Protein AF-A0A3M1DPH9-F1 (afdb_monomer)

pLDDT: mean 90.45, std 6.47, range [57.03, 97.62]

Solvent-accessible surface area (backbone atoms only — not comparable to full-atom values): 5758 Å² total; per-residue (Å²): 110,69,70,59,53,55,53,45,52,53,53,51,50,52,51,27,45,56,48,16,61,74,73,72,44,68,40,67,58,48,46,49,52,51,49,46,42,41,19,82,65,65,65,78,46,58,63,61,83,74,41,45,87,50,41,62,59,52,50,53,52,51,52,51,53,55,54,44,55,58,58,71,73,53,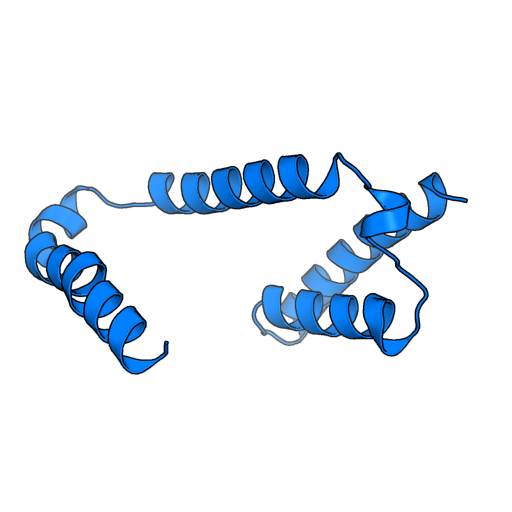59,70,69,60,45,68,78,47,34,73,57,54,49,44,46,67,46,55,45,43,53,49,48,51,69,73,73,105

Mean predicted aligned error: 5.84 Å

Radius of gyration: 18.35 Å; Cα contacts (8 Å, |Δi|>4): 37; chains: 1; bounding box: 36×35×46 Å

Secondary structure (DSSP, 8-state):
-HHHHHHHHHHHHHHHHHHHHHHTS-HHHHHHHHHHIIIIITS---HHHHHGGGHHHHHHHHHHHHHHHHHHT--HHHHHHHHHHHHHIIIIIHHHHHHHH-

Foldseek 3Di:
DLVVVVVVLVVLLVVLVVVCVVVVHDSVVSNVVVCCCCPVVVVNDDLCVNQPPNSVVVVVVVVVVVVVVVVVPDDPVVCVVCVVVVVCCVPVVVVCCVVVVD

Sequence (102 aa):
MAMLLLAGIGVLGIACQWLAWWIKQPAILLLLLCGLAVGPGLGLLDPDALFGELLNPIVSLSVAVILFEGSLTLHRQEIREIGKVVRNLVTIGAAVTWLGAA

Structure (mmCIF, N/CA/C/O backbone):
data_AF-A0A3M1DPH9-F1
#
_entry.id   AF-A0A3M1DPH9-F1
#
loop_
_atom_site.group_PDB
_atom_site.id
_atom_site.type_symbol
_atom_site.label_atom_id
_atom_site.label_alt_id
_atom_site.label_comp_id
_atom_site.label_asym_id
_atom_site.label_entity_id
_atom_site.label_seq_id
_atom_site.pdbx_PDB_ins_code
_atom_site.Cartn_x
_atom_site.Cartn_y
_atom_site.Cartn_z
_atom_site.occupancy
_atom_site.B_iso_or_equiv
_atom_site.auth_seq_id
_atom_site.auth_comp_id
_atom_site.auth_asym_id
_atom_site.auth_atom_id
_atom_site.pdbx_PDB_model_num
ATOM 1 N N . MET A 1 1 ? 19.934 0.397 -18.795 1.00 68.69 1 MET A N 1
ATOM 2 C CA . MET A 1 1 ? 18.495 0.121 -19.002 1.00 68.69 1 MET A CA 1
ATOM 3 C C . MET A 1 1 ? 17.722 0.143 -17.684 1.00 68.69 1 MET A C 1
ATOM 5 O O . MET A 1 1 ? 16.836 0.972 -17.551 1.00 68.69 1 MET A O 1
ATOM 9 N N . ALA A 1 2 ? 18.102 -0.666 -16.685 1.00 73.88 2 ALA A N 1
ATOM 10 C CA . ALA A 1 2 ? 17.392 -0.766 -15.399 1.00 73.88 2 ALA A CA 1
ATOM 11 C C . ALA A 1 2 ? 17.146 0.580 -14.678 1.00 73.88 2 ALA A C 1
ATOM 13 O O . ALA A 1 2 ? 16.023 0.855 -14.278 1.00 73.88 2 ALA A O 1
ATOM 14 N N . MET A 1 3 ? 18.145 1.469 -14.599 1.00 79.75 3 MET A N 1
ATOM 15 C CA . MET A 1 3 ? 17.993 2.801 -13.978 1.00 79.75 3 MET A CA 1
ATOM 16 C C . MET A 1 3 ? 16.904 3.663 -14.645 1.00 79.75 3 MET A C 1
ATOM 18 O O . MET A 1 3 ? 16.212 4.427 -13.983 1.00 79.75 3 MET A O 1
ATOM 22 N N . LEU A 1 4 ? 16.744 3.527 -15.963 1.00 84.50 4 LEU A N 1
ATOM 23 C CA . LEU A 1 4 ? 15.793 4.299 -16.764 1.00 84.50 4 LEU A CA 1
ATOM 24 C C . LEU A 1 4 ? 14.364 3.775 -16.565 1.00 84.50 4 LEU A C 1
ATOM 26 O O . LEU A 1 4 ? 13.432 4.564 -16.458 1.00 84.50 4 LEU A O 1
ATOM 30 N N . LEU A 1 5 ? 14.215 2.454 -16.421 1.00 84.31 5 LEU A N 1
ATOM 31 C CA . LEU A 1 5 ? 12.954 1.811 -16.043 1.00 84.31 5 LEU A CA 1
ATOM 32 C C . LEU A 1 5 ? 12.544 2.188 -14.614 1.00 84.31 5 LEU A C 1
ATOM 34 O O . LEU A 1 5 ? 11.403 2.582 -14.402 1.00 84.31 5 LEU A O 1
ATOM 38 N N . LEU A 1 6 ? 13.475 2.158 -13.654 1.00 85.62 6 LEU A N 1
ATOM 39 C CA . LEU A 1 6 ? 13.219 2.569 -12.267 1.00 85.62 6 LEU A CA 1
ATOM 40 C C . LEU A 1 6 ? 12.814 4.047 -12.165 1.00 85.62 6 LEU A C 1
ATOM 42 O O . LEU A 1 6 ? 11.831 4.373 -11.500 1.00 85.62 6 LEU A O 1
ATOM 46 N N . ALA A 1 7 ? 13.521 4.938 -12.866 1.00 88.31 7 ALA A N 1
ATOM 47 C CA . ALA A 1 7 ? 13.128 6.343 -12.969 1.00 88.31 7 ALA A CA 1
ATOM 48 C C . ALA A 1 7 ? 11.745 6.492 -13.629 1.00 88.31 7 ALA A C 1
ATOM 50 O O . ALA A 1 7 ? 10.919 7.279 -13.165 1.00 88.31 7 ALA A O 1
ATOM 51 N N . GLY A 1 8 ? 11.468 5.691 -14.662 1.00 89.56 8 GLY A N 1
ATOM 52 C CA . GLY A 1 8 ? 10.172 5.617 -15.329 1.00 89.56 8 GLY A CA 1
ATOM 53 C C . GLY A 1 8 ? 9.031 5.243 -14.383 1.00 89.56 8 GLY A C 1
ATOM 54 O O . GLY A 1 8 ? 7.999 5.905 -14.418 1.00 89.56 8 GLY A O 1
ATOM 55 N N . ILE A 1 9 ? 9.222 4.264 -13.490 1.00 90.94 9 ILE A N 1
ATOM 56 C CA . ILE A 1 9 ? 8.225 3.884 -12.470 1.00 90.94 9 ILE A CA 1
ATOM 57 C C . ILE A 1 9 ? 7.895 5.079 -11.568 1.00 90.94 9 ILE A C 1
ATOM 59 O O . ILE A 1 9 ? 6.722 5.364 -11.336 1.00 90.94 9 ILE A O 1
ATOM 63 N N . GLY A 1 10 ? 8.913 5.801 -11.088 1.00 92.38 10 GLY A N 1
ATOM 64 C CA . GLY A 1 10 ? 8.717 6.977 -10.236 1.00 92.38 10 GLY A CA 1
ATOM 65 C C . GLY A 1 10 ? 7.946 8.092 -10.946 1.00 92.38 10 GLY A C 1
ATOM 66 O O . GLY A 1 10 ? 6.963 8.605 -10.412 1.00 92.38 10 GLY A O 1
ATOM 67 N N . VAL A 1 11 ? 8.342 8.425 -12.178 1.00 95.12 11 VAL A N 1
ATOM 68 C CA . VAL A 1 11 ? 7.665 9.444 -13.000 1.00 95.12 11 VAL A CA 1
ATOM 69 C C . VAL A 1 11 ? 6.222 9.043 -13.298 1.00 95.12 11 VAL A C 1
ATOM 71 O O . VAL A 1 11 ? 5.314 9.862 -13.157 1.00 95.12 11 VAL A O 1
ATOM 74 N N . LEU A 1 12 ? 5.994 7.783 -13.668 1.00 94.38 12 LEU A N 1
ATOM 75 C CA . LEU A 1 12 ? 4.667 7.259 -13.973 1.00 94.38 12 LEU A CA 1
ATOM 76 C C . LEU A 1 12 ? 3.782 7.240 -12.719 1.00 94.38 12 LEU A C 1
ATOM 78 O O . LEU A 1 12 ? 2.609 7.599 -12.795 1.00 94.38 12 LEU A O 1
ATOM 82 N N . GLY A 1 13 ? 4.354 6.923 -11.555 1.00 94.81 13 GLY A N 1
ATOM 83 C CA . GLY A 1 13 ? 3.680 7.008 -10.262 1.00 94.81 13 GLY A CA 1
ATOM 84 C C . GLY A 1 13 ? 3.234 8.432 -9.923 1.00 94.81 13 GLY A C 1
ATOM 85 O O . GLY A 1 13 ? 2.064 8.643 -9.604 1.00 94.81 13 GLY A O 1
ATOM 86 N N . ILE A 1 14 ? 4.123 9.418 -10.070 1.00 96.12 14 ILE A N 1
ATOM 87 C CA . ILE A 1 14 ? 3.796 10.839 -9.857 1.00 96.12 14 ILE A CA 1
ATOM 88 C C . ILE A 1 14 ? 2.728 11.302 -10.855 1.00 96.12 14 ILE A C 1
ATOM 90 O O . ILE A 1 14 ? 1.769 11.967 -10.465 1.00 96.12 14 ILE A O 1
ATOM 94 N N . ALA A 1 15 ? 2.846 10.917 -12.128 1.00 96.06 15 ALA A N 1
ATOM 95 C CA . ALA A 1 15 ? 1.852 11.235 -13.148 1.00 96.06 15 ALA A CA 1
ATOM 96 C C . ALA A 1 15 ? 0.477 10.634 -12.808 1.00 96.06 15 ALA A C 1
ATOM 98 O O . ALA A 1 15 ? -0.534 11.326 -12.912 1.00 96.06 15 ALA A O 1
ATOM 99 N N . CYS A 1 16 ? 0.430 9.385 -12.332 1.00 95.94 16 CYS A N 1
ATOM 100 C CA . CYS A 1 16 ? -0.805 8.746 -11.874 1.00 95.94 16 CYS A CA 1
ATOM 101 C C . CYS A 1 16 ? -1.401 9.457 -10.660 1.00 95.94 16 CYS A C 1
ATOM 103 O O . CYS A 1 16 ? -2.609 9.675 -10.622 1.00 95.94 16 CYS A O 1
ATOM 105 N N . GLN A 1 17 ? -0.581 9.840 -9.679 1.00 96.06 17 GLN A N 1
ATOM 106 C CA . GLN A 1 17 ? -1.041 10.583 -8.503 1.00 96.06 17 GLN A CA 1
ATOM 107 C C . GLN A 1 17 ? -1.594 11.960 -8.886 1.00 96.06 17 GLN A C 1
ATOM 109 O O . GLN A 1 17 ? -2.662 12.353 -8.412 1.00 96.06 17 GLN A O 1
ATOM 114 N N . TRP A 1 18 ? -0.911 12.670 -9.785 1.00 96.69 18 TRP A N 1
ATOM 115 C CA . TRP A 1 18 ? -1.356 13.969 -10.277 1.00 96.69 18 TRP A CA 1
ATOM 116 C C . TRP A 1 18 ? -2.669 13.859 -11.062 1.00 96.69 18 TRP A C 1
ATOM 118 O O . TRP A 1 18 ? -3.609 14.621 -10.823 1.00 96.69 18 TRP A O 1
ATOM 128 N N . LEU A 1 19 ? -2.774 12.863 -11.944 1.00 95.25 19 LEU A N 1
ATOM 129 C CA . LEU A 1 19 ? -3.984 12.615 -12.722 1.00 95.25 19 LEU A CA 1
ATOM 130 C C . LEU A 1 19 ? -5.152 12.150 -11.838 1.00 95.25 19 LEU A C 1
ATOM 132 O O . LEU A 1 19 ? -6.291 12.559 -12.056 1.00 95.25 19 LEU A O 1
ATOM 136 N N . ALA A 1 20 ? -4.879 11.353 -10.802 1.00 95.38 20 ALA A N 1
ATOM 137 C CA . ALA A 1 20 ? -5.887 10.902 -9.844 1.00 95.38 20 ALA A CA 1
ATOM 138 C C . ALA A 1 20 ? -6.528 12.079 -9.114 1.00 95.38 20 ALA A C 1
ATOM 140 O O . ALA A 1 20 ? -7.751 12.125 -8.962 1.00 95.38 20 ALA A O 1
ATOM 141 N N . TRP A 1 21 ? -5.709 13.061 -8.732 1.00 94.69 21 TRP A N 1
ATOM 142 C CA . TRP A 1 21 ? -6.207 14.291 -8.134 1.00 94.69 21 TRP A CA 1
ATOM 143 C C . TRP A 1 21 ? -7.083 15.091 -9.107 1.00 94.69 21 TRP A C 1
ATOM 145 O O . TRP A 1 21 ? -8.127 15.603 -8.700 1.00 94.69 21 TRP A O 1
ATOM 155 N N . TRP A 1 22 ? -6.729 15.134 -10.395 1.00 95.25 22 TRP A N 1
ATOM 156 C CA . TRP A 1 22 ? -7.530 15.829 -11.408 1.00 95.25 22 TRP A CA 1
ATOM 157 C C . TRP A 1 22 ? -8.906 15.180 -11.627 1.00 95.25 22 TRP A C 1
ATOM 159 O O . TRP A 1 22 ? -9.921 15.873 -11.673 1.00 95.25 22 TRP A O 1
ATOM 169 N N . ILE A 1 23 ? -8.958 13.846 -11.684 1.00 93.88 23 ILE A N 1
ATOM 170 C CA . ILE A 1 23 ? -10.196 13.071 -11.901 1.00 93.88 23 ILE A CA 1
ATOM 171 C C . ILE A 1 23 ? -10.969 12.855 -10.576 1.00 93.88 23 ILE A C 1
ATOM 173 O O . ILE A 1 23 ? -12.072 12.310 -10.570 1.00 93.88 23 ILE A O 1
ATOM 177 N N . LYS A 1 24 ? -10.425 13.318 -9.438 1.00 90.94 24 LYS A N 1
ATOM 178 C CA . LYS A 1 24 ? -10.969 13.134 -8.077 1.00 90.94 24 LYS A CA 1
ATOM 179 C C . LYS A 1 24 ? -11.220 11.666 -7.710 1.00 90.94 24 LYS A C 1
ATOM 181 O O . LYS A 1 24 ? -12.171 11.352 -6.996 1.00 90.94 24 LYS A O 1
ATOM 186 N N . GLN A 1 25 ? -10.369 10.769 -8.198 1.00 93.88 25 GLN A N 1
ATOM 187 C CA . GLN A 1 25 ? -10.422 9.341 -7.882 1.00 93.88 25 GLN A CA 1
ATOM 1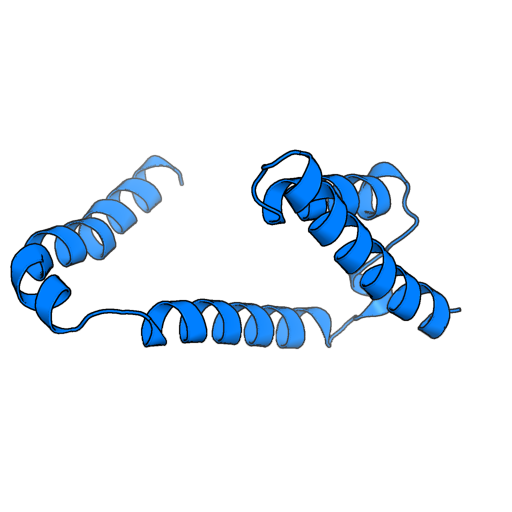88 C C . GLN A 1 25 ? -9.294 8.965 -6.913 1.00 93.88 25 GLN A C 1
ATOM 190 O O . GLN A 1 25 ? -8.242 9.609 -6.924 1.00 93.88 25 GLN A O 1
ATOM 195 N N . PRO A 1 26 ? -9.462 7.917 -6.086 1.00 92.44 26 PRO A N 1
ATOM 196 C CA . PRO A 1 26 ? -8.378 7.389 -5.265 1.00 92.44 26 PRO A CA 1
ATOM 197 C C . PRO A 1 26 ? -7.158 7.020 -6.121 1.00 92.44 26 PRO A C 1
ATOM 199 O O . PRO A 1 26 ? -7.268 6.226 -7.056 1.00 92.44 26 PRO A O 1
ATOM 202 N N . ALA A 1 27 ? -5.981 7.555 -5.780 1.00 94.38 27 ALA A N 1
ATOM 203 C CA . ALA A 1 27 ? -4.758 7.359 -6.566 1.00 94.38 27 ALA A CA 1
ATOM 204 C C . ALA A 1 27 ? -4.382 5.884 -6.759 1.00 94.38 27 ALA A C 1
ATOM 206 O O . ALA A 1 27 ? -3.854 5.515 -7.807 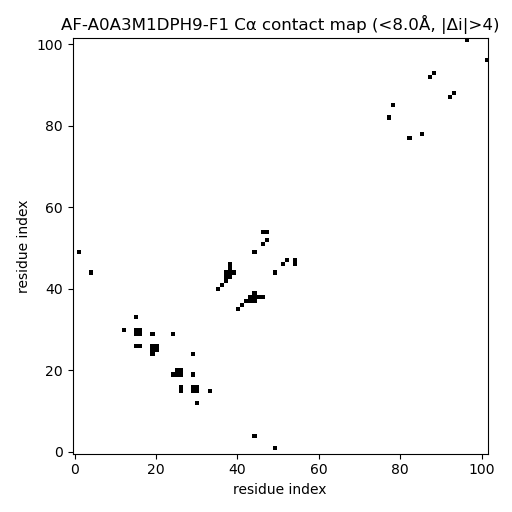1.00 94.38 27 ALA A O 1
ATOM 207 N N . ILE A 1 28 ? -4.720 5.030 -5.789 1.00 93.69 28 ILE A N 1
ATOM 208 C CA . ILE A 1 28 ? -4.468 3.590 -5.857 1.00 93.69 28 ILE A CA 1
ATOM 209 C C . ILE A 1 28 ? -5.146 2.923 -7.062 1.00 93.69 28 ILE A C 1
ATOM 211 O O . ILE A 1 28 ? -4.578 1.993 -7.625 1.00 93.69 28 ILE A O 1
ATOM 215 N N . LEU A 1 29 ? -6.306 3.425 -7.510 1.00 95.00 29 LEU A N 1
ATOM 216 C CA . LEU A 1 29 ? -7.016 2.877 -8.669 1.00 95.00 29 LEU A CA 1
ATOM 217 C C . LEU A 1 29 ? -6.242 3.130 -9.965 1.00 95.00 29 LEU A C 1
ATOM 219 O O . LEU A 1 29 ? -6.038 2.204 -10.747 1.00 95.00 29 LEU A O 1
ATOM 223 N N . LEU A 1 30 ? -5.777 4.366 -10.183 1.00 95.06 30 LEU A N 1
ATOM 224 C CA . LEU A 1 30 ? -4.985 4.694 -11.372 1.00 95.06 30 LEU A CA 1
ATOM 225 C C . LEU A 1 30 ? -3.620 4.007 -11.349 1.00 95.06 30 LEU A C 1
ATOM 227 O O . LEU A 1 30 ? -3.193 3.490 -12.378 1.00 95.06 30 LEU A O 1
ATOM 231 N N . LEU A 1 31 ? -2.965 3.959 -10.185 1.00 94.25 31 LEU A N 1
ATOM 232 C CA . LEU A 1 31 ? -1.698 3.245 -10.015 1.00 94.25 31 LEU A CA 1
ATOM 233 C C . LEU A 1 31 ? -1.847 1.754 -10.341 1.00 94.25 31 LEU A C 1
ATOM 235 O O . LEU A 1 31 ? -1.004 1.204 -11.044 1.00 94.25 31 LEU A O 1
ATOM 239 N N . LEU A 1 32 ? -2.933 1.115 -9.893 1.00 94.44 32 LEU A N 1
ATOM 240 C CA . LEU A 1 32 ? -3.212 -0.292 -10.182 1.00 94.44 32 LEU A CA 1
ATOM 241 C C . LEU A 1 32 ? -3.495 -0.521 -11.671 1.00 94.44 32 LEU A C 1
ATOM 243 O O . LEU A 1 32 ? -2.939 -1.447 -12.257 1.00 94.44 32 LEU A O 1
ATOM 247 N N . LEU A 1 33 ? -4.300 0.338 -12.302 1.00 95.25 33 LEU A N 1
ATOM 248 C CA . LEU A 1 33 ? -4.585 0.252 -13.738 1.00 95.25 33 LEU A CA 1
ATOM 249 C C . LEU A 1 33 ? -3.322 0.432 -14.583 1.00 95.25 33 LEU A C 1
ATOM 251 O O . LEU A 1 33 ? -3.069 -0.368 -15.480 1.00 95.25 33 LEU A O 1
ATOM 255 N N . CYS A 1 34 ? -2.510 1.448 -14.286 1.00 94.12 34 CYS A N 1
ATOM 256 C CA . CYS A 1 34 ? -1.246 1.665 -14.982 1.00 94.12 34 CYS A CA 1
ATOM 257 C C . CYS A 1 34 ? -0.253 0.526 -14.738 1.00 94.12 34 CYS A C 1
ATOM 259 O O . CYS A 1 34 ? 0.369 0.057 -15.687 1.00 94.12 34 CYS A O 1
ATOM 261 N N . GLY A 1 35 ? -0.123 0.050 -13.498 1.00 92.88 35 GLY A N 1
ATOM 262 C CA . GLY A 1 35 ? 0.751 -1.074 -13.165 1.00 92.88 35 GLY A CA 1
ATOM 263 C C . GLY A 1 35 ? 0.358 -2.352 -13.908 1.00 92.88 35 GLY A C 1
ATOM 264 O O . GLY A 1 35 ? 1.218 -3.012 -14.483 1.00 92.88 35 GLY A O 1
ATOM 265 N N . LEU A 1 36 ? -0.941 -2.661 -13.977 1.00 93.94 36 LEU A N 1
ATOM 266 C CA . LEU A 1 36 ? -1.443 -3.824 -14.709 1.00 93.94 36 LEU A CA 1
ATOM 267 C C . LEU A 1 36 ? -1.287 -3.660 -16.230 1.00 93.94 36 LEU A C 1
ATOM 269 O O . LEU A 1 36 ? -0.924 -4.611 -16.920 1.00 93.94 36 LEU A O 1
ATOM 273 N N . ALA A 1 37 ? -1.523 -2.456 -16.756 1.00 94.56 37 ALA A N 1
ATOM 274 C CA . ALA A 1 37 ? -1.360 -2.169 -18.176 1.00 94.56 37 ALA A CA 1
ATOM 275 C C . ALA A 1 37 ? 0.108 -2.267 -18.614 1.00 94.56 37 ALA A C 1
ATOM 277 O O . ALA A 1 37 ? 0.400 -2.916 -19.610 1.00 94.56 37 ALA A O 1
ATOM 278 N N . VAL A 1 38 ? 1.040 -1.657 -17.879 1.00 92.44 38 VAL A N 1
ATOM 279 C CA . VAL A 1 38 ? 2.464 -1.620 -18.256 1.00 92.44 38 VAL A CA 1
ATOM 280 C C . VAL A 1 38 ? 3.194 -2.918 -17.889 1.00 92.44 38 VAL A C 1
ATOM 282 O O . VAL A 1 38 ? 4.122 -3.307 -18.598 1.00 92.44 38 VAL A O 1
ATOM 285 N N . GLY A 1 39 ? 2.761 -3.598 -16.823 1.00 89.75 39 GLY A N 1
ATOM 286 C CA . GLY A 1 39 ? 3.267 -4.905 -16.407 1.00 89.75 39 GLY A CA 1
ATOM 287 C C . GLY A 1 39 ? 2.761 -6.028 -17.319 1.00 89.75 39 GLY A C 1
ATOM 288 O O . GLY A 1 39 ? 3.270 -6.173 -18.426 1.00 89.75 39 GLY A O 1
ATOM 289 N N . PRO A 1 40 ? 1.754 -6.825 -16.918 1.00 90.12 40 PRO A N 1
ATOM 290 C CA . PRO A 1 40 ? 1.277 -7.949 -17.728 1.00 90.12 40 PRO A CA 1
ATOM 291 C C . PRO A 1 40 ? 0.574 -7.543 -19.033 1.00 90.12 40 PRO A C 1
ATOM 293 O O . PRO A 1 40 ? 0.552 -8.339 -19.967 1.00 90.12 40 PRO A O 1
ATOM 296 N N . GLY A 1 41 ? -0.005 -6.340 -19.126 1.00 91.56 41 GLY A N 1
ATOM 297 C CA . GLY A 1 41 ? -0.711 -5.899 -20.334 1.00 91.56 41 GLY A CA 1
ATOM 298 C C . GLY A 1 41 ? 0.213 -5.654 -21.534 1.00 91.56 41 GLY A C 1
ATOM 299 O O . GLY A 1 41 ? -0.071 -6.115 -22.636 1.00 91.56 41 GLY A O 1
ATOM 300 N N . LEU A 1 42 ? 1.315 -4.932 -21.321 1.00 89.75 42 LEU A N 1
ATOM 301 C CA . LEU A 1 42 ? 2.274 -4.541 -22.362 1.00 89.75 42 LEU A CA 1
ATOM 302 C C . LEU A 1 42 ? 3.6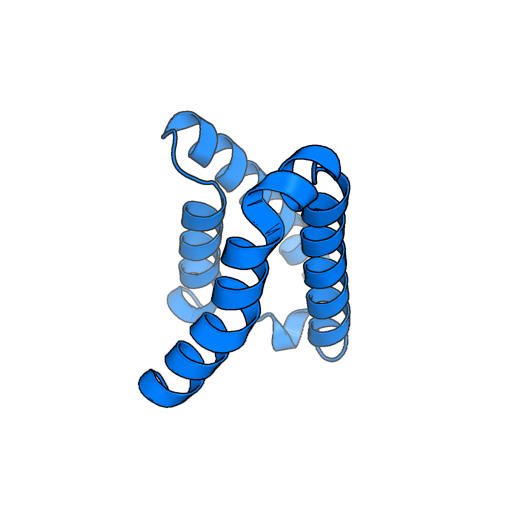10 -5.295 -22.269 1.00 89.75 42 LEU A C 1
ATOM 304 O O . LEU A 1 42 ? 4.406 -5.218 -23.202 1.00 89.75 42 LEU A O 1
ATOM 308 N N . GLY A 1 43 ? 3.881 -5.994 -21.163 1.00 85.81 43 GLY A N 1
ATOM 309 C CA . GLY A 1 43 ? 5.129 -6.732 -20.937 1.00 85.81 43 GLY A CA 1
ATOM 310 C C . GLY A 1 43 ? 6.369 -5.842 -20.809 1.00 85.81 43 GLY A C 1
ATOM 311 O O . GLY A 1 43 ? 7.488 -6.323 -20.963 1.00 85.81 43 GLY A O 1
ATOM 312 N N . LEU A 1 44 ? 6.192 -4.537 -20.573 1.00 85.88 44 LEU A N 1
ATOM 313 C CA . LEU A 1 44 ? 7.291 -3.563 -20.518 1.00 85.88 44 LEU A CA 1
ATOM 314 C C . LEU A 1 44 ? 7.996 -3.562 -19.158 1.00 85.88 44 LEU A C 1
ATOM 316 O O . LEU A 1 44 ? 9.157 -3.161 -19.061 1.00 85.88 44 LEU A O 1
ATOM 320 N N . LEU A 1 45 ? 7.278 -3.971 -18.111 1.00 87.00 45 LEU A N 1
ATOM 321 C CA . LEU A 1 45 ? 7.745 -3.994 -16.732 1.00 87.00 45 LEU A CA 1
ATOM 322 C C . LEU A 1 45 ? 7.616 -5.405 -16.163 1.00 87.00 45 LEU A C 1
ATOM 324 O O . LEU A 1 45 ? 6.509 -5.874 -15.915 1.00 87.00 45 LEU A O 1
ATOM 328 N N . ASP A 1 46 ? 8.759 -6.046 -15.924 1.00 87.69 46 ASP A N 1
ATOM 329 C CA . ASP A 1 46 ? 8.851 -7.317 -15.206 1.00 87.69 46 ASP A CA 1
ATOM 330 C C . ASP A 1 46 ? 9.419 -7.061 -13.794 1.00 87.69 46 ASP A C 1
ATOM 332 O O . ASP A 1 46 ? 10.619 -6.785 -13.652 1.00 87.69 46 ASP A O 1
ATOM 336 N N . PRO A 1 47 ? 8.571 -7.081 -12.747 1.00 85.62 47 PRO A N 1
ATOM 337 C CA . PRO A 1 47 ? 8.990 -6.829 -11.372 1.00 85.62 47 PRO A CA 1
ATOM 338 C C . PRO A 1 47 ? 10.008 -7.853 -10.870 1.00 85.62 47 PRO A C 1
ATOM 340 O O . PRO A 1 47 ? 10.943 -7.475 -10.162 1.00 85.62 47 PRO A O 1
ATOM 343 N N . ASP A 1 48 ? 9.851 -9.122 -11.247 1.00 87.50 48 ASP A N 1
ATOM 344 C CA . ASP A 1 48 ? 10.715 -10.213 -10.801 1.00 87.50 48 ASP A CA 1
ATOM 345 C C . ASP A 1 48 ? 12.103 -10.092 -11.435 1.00 87.50 48 ASP A C 1
ATOM 347 O O . ASP A 1 48 ? 13.112 -10.251 -10.750 1.00 87.50 48 ASP A O 1
ATOM 351 N N . ALA A 1 49 ? 12.189 -9.699 -12.707 1.00 87.06 49 ALA A N 1
ATOM 352 C CA . ALA A 1 49 ? 13.477 -9.432 -13.349 1.00 87.06 49 ALA A CA 1
ATOM 353 C C . ALA A 1 49 ? 14.157 -8.140 -12.846 1.00 87.06 49 ALA A C 1
ATOM 355 O O . ALA A 1 49 ? 15.387 -8.058 -12.825 1.00 87.06 49 ALA A O 1
ATOM 356 N N . LEU A 1 50 ? 13.381 -7.117 -12.463 1.00 86.44 50 LEU A N 1
ATOM 357 C CA . LEU A 1 50 ? 13.915 -5.823 -12.009 1.00 86.44 50 LEU A CA 1
ATOM 358 C C . LEU A 1 50 ? 14.351 -5.818 -10.545 1.00 86.44 50 LEU A C 1
ATOM 360 O O . LEU A 1 50 ? 15.369 -5.204 -10.220 1.00 86.44 50 LEU A O 1
ATOM 364 N N . PHE A 1 51 ? 13.569 -6.447 -9.670 1.00 86.69 51 PHE A N 1
ATOM 365 C CA . PHE A 1 51 ? 13.794 -6.434 -8.227 1.00 86.69 51 PHE A CA 1
ATOM 366 C C . PHE A 1 51 ? 14.261 -7.791 -7.689 1.00 86.69 51 PHE A C 1
ATOM 368 O O . PHE A 1 51 ? 14.933 -7.812 -6.660 1.00 86.69 51 PHE A O 1
ATOM 375 N N . GLY A 1 52 ? 13.975 -8.909 -8.365 1.00 89.69 52 GLY A N 1
ATOM 376 C CA . GLY A 1 52 ? 14.439 -10.243 -7.974 1.00 89.69 52 GLY A CA 1
ATOM 377 C C . GLY A 1 52 ? 14.175 -10.552 -6.501 1.00 89.69 52 GLY A C 1
ATOM 378 O O . GLY A 1 52 ? 13.070 -10.372 -5.991 1.00 89.69 52 GLY A O 1
ATOM 379 N N . GLU A 1 53 ? 15.225 -10.945 -5.780 1.00 93.06 53 GLU A N 1
ATOM 380 C CA . GLU A 1 53 ? 15.157 -11.259 -4.346 1.00 93.06 53 GLU A CA 1
ATOM 381 C C . GLU A 1 53 ? 14.786 -10.054 -3.457 1.00 93.06 53 GLU A C 1
ATOM 383 O O . GLU A 1 53 ? 14.335 -10.244 -2.329 1.00 93.06 53 GLU A O 1
ATOM 388 N N . LEU A 1 54 ? 14.925 -8.815 -3.948 1.00 91.81 54 LEU A N 1
ATOM 389 C CA . LEU A 1 54 ? 14.556 -7.593 -3.220 1.00 91.81 54 LEU A CA 1
ATOM 390 C C . LEU A 1 54 ? 13.067 -7.253 -3.329 1.00 91.81 54 LEU A C 1
ATOM 392 O O . LEU A 1 54 ? 12.585 -6.441 -2.536 1.00 91.81 54 LEU A O 1
ATOM 396 N N . LEU A 1 55 ? 12.325 -7.871 -4.255 1.00 92.06 55 LEU A N 1
ATOM 397 C CA . LEU A 1 55 ? 10.903 -7.584 -4.453 1.00 92.06 55 LEU A CA 1
ATOM 398 C C . LEU A 1 55 ? 10.108 -7.830 -3.170 1.00 92.06 55 LEU A C 1
ATOM 400 O O . LEU A 1 55 ? 9.402 -6.945 -2.688 1.00 92.06 55 LEU A O 1
ATOM 404 N N . ASN A 1 56 ? 10.264 -9.014 -2.578 1.00 94.00 56 ASN A N 1
ATOM 405 C CA . ASN A 1 56 ? 9.531 -9.388 -1.375 1.00 94.00 56 ASN A CA 1
ATOM 406 C C . ASN A 1 56 ? 9.909 -8.514 -0.153 1.00 94.00 56 ASN A C 1
ATOM 408 O O . ASN A 1 56 ? 8.995 -7.960 0.466 1.00 94.00 56 ASN A O 1
ATOM 412 N N . PRO A 1 57 ? 11.203 -8.273 0.156 1.00 96.19 57 PRO A N 1
ATOM 413 C CA . PRO A 1 57 ? 11.611 -7.332 1.199 1.00 96.19 57 PRO A CA 1
ATOM 414 C C . PRO A 1 57 ? 11.064 -5.915 1.013 1.00 96.19 57 PRO A C 1
ATOM 416 O O . PRO A 1 57 ? 10.557 -5.332 1.971 1.00 96.19 57 PRO A O 1
ATOM 419 N N . ILE A 1 58 ? 11.135 -5.358 -0.200 1.00 94.88 58 ILE A N 1
ATOM 420 C CA . ILE A 1 58 ? 10.652 -3.997 -0.475 1.00 94.88 58 ILE A CA 1
ATOM 421 C C . ILE A 1 58 ? 9.134 -3.925 -0.319 1.00 94.88 58 ILE A C 1
ATOM 423 O O . ILE A 1 58 ? 8.638 -2.977 0.290 1.00 94.88 58 ILE A O 1
ATOM 427 N N . VAL A 1 59 ? 8.391 -4.917 -0.817 1.00 95.19 59 VAL A N 1
ATOM 428 C CA . VAL A 1 59 ? 6.930 -4.974 -0.654 1.00 95.19 59 VAL A CA 1
ATOM 429 C C . VAL A 1 59 ? 6.559 -5.088 0.823 1.00 95.19 59 VAL A C 1
ATOM 431 O O . VAL A 1 59 ? 5.722 -4.321 1.294 1.00 95.19 59 VAL A O 1
ATOM 434 N N . SER A 1 60 ? 7.212 -5.979 1.571 1.00 96.69 60 SER A N 1
ATOM 435 C CA . SER A 1 60 ? 6.982 -6.154 3.010 1.00 96.69 60 SER A CA 1
ATOM 436 C C . SER A 1 60 ? 7.253 -4.864 3.790 1.00 96.69 60 SER A C 1
ATOM 438 O O . SER A 1 60 ? 6.404 -4.412 4.562 1.00 96.69 60 SER A O 1
ATOM 440 N N . LEU A 1 61 ? 8.386 -4.206 3.515 1.00 97.62 61 LEU A N 1
ATOM 441 C CA . LEU A 1 61 ? 8.725 -2.911 4.103 1.00 97.62 61 LEU A CA 1
ATOM 442 C C . LEU A 1 61 ? 7.690 -1.838 3.739 1.00 97.62 61 LEU A C 1
ATOM 444 O O . LEU A 1 61 ? 7.243 -1.098 4.610 1.00 97.62 61 LEU A O 1
ATOM 448 N N . SER A 1 62 ? 7.278 -1.773 2.474 1.00 94.88 62 SER A N 1
ATOM 449 C CA . SER A 1 62 ? 6.299 -0.790 1.999 1.00 94.88 62 SER A CA 1
ATOM 450 C C . SER A 1 62 ? 4.941 -0.980 2.673 1.00 94.88 62 SER A C 1
ATOM 452 O O . SER A 1 62 ? 4.361 -0.014 3.167 1.00 94.88 62 SER A O 1
ATOM 454 N N . VAL A 1 63 ? 4.449 -2.221 2.760 1.00 96.19 63 VAL A N 1
ATOM 455 C CA . VAL A 1 63 ? 3.192 -2.547 3.454 1.00 96.19 63 VAL A CA 1
ATOM 456 C C . VAL A 1 63 ? 3.293 -2.197 4.937 1.00 96.19 63 VAL A C 1
ATOM 458 O O . VAL A 1 63 ? 2.374 -1.582 5.476 1.00 96.19 63 VAL A O 1
ATOM 461 N N . ALA A 1 64 ? 4.413 -2.520 5.590 1.00 96.75 64 ALA A N 1
ATOM 462 C CA . ALA A 1 64 ? 4.636 -2.166 6.987 1.00 96.75 64 ALA A CA 1
ATOM 463 C C . ALA A 1 64 ? 4.602 -0.644 7.206 1.00 96.75 64 ALA A C 1
ATOM 465 O O . ALA A 1 64 ? 3.943 -0.190 8.138 1.00 96.75 64 ALA A O 1
ATOM 466 N N . VAL A 1 65 ? 5.242 0.145 6.334 1.00 96.06 65 VAL A N 1
ATOM 467 C CA . VAL A 1 65 ? 5.234 1.618 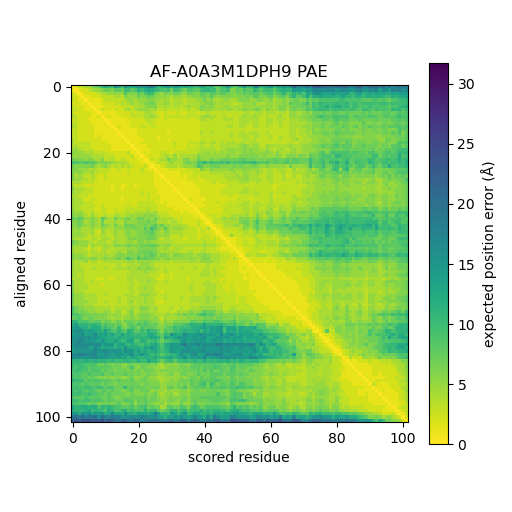6.402 1.00 96.06 65 VAL A CA 1
ATOM 468 C C . VAL A 1 65 ? 3.825 2.186 6.195 1.00 96.06 65 VAL A C 1
ATOM 470 O O . VAL A 1 65 ? 3.402 3.040 6.971 1.00 96.06 65 VAL A O 1
ATOM 473 N N . ILE A 1 66 ? 3.069 1.687 5.211 1.00 93.12 66 ILE A N 1
ATOM 474 C CA . ILE A 1 66 ? 1.690 2.138 4.948 1.00 93.12 66 ILE A CA 1
ATOM 475 C C . ILE A 1 66 ? 0.776 1.838 6.147 1.00 93.12 66 ILE A C 1
ATOM 477 O O . ILE A 1 66 ? 0.026 2.707 6.596 1.00 93.12 66 ILE A O 1
ATOM 481 N N . LEU A 1 67 ? 0.843 0.620 6.697 1.00 94.38 67 LEU A N 1
ATOM 482 C CA . LEU A 1 67 ? 0.062 0.241 7.881 1.00 94.38 67 LEU A CA 1
ATOM 483 C C . LEU A 1 67 ? 0.489 1.036 9.119 1.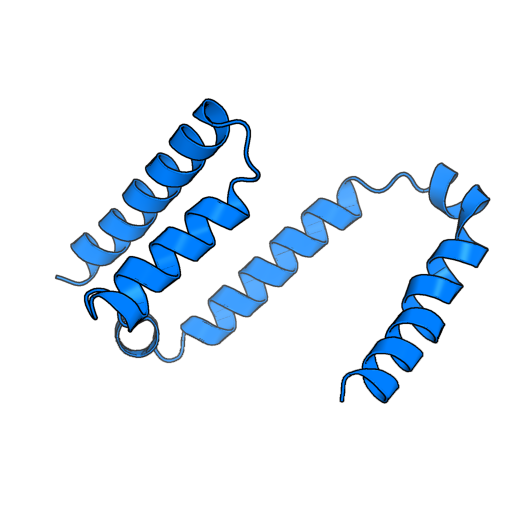00 94.38 67 LEU A C 1
ATOM 485 O O . LEU A 1 67 ? -0.352 1.399 9.944 1.00 94.38 67 LEU A O 1
ATOM 489 N N . PHE A 1 68 ? 1.782 1.332 9.239 1.00 94.88 68 PHE A N 1
ATOM 490 C CA . PHE A 1 68 ? 2.317 2.143 10.320 1.00 94.88 68 PHE A CA 1
ATOM 491 C C . PHE A 1 68 ? 1.770 3.572 10.275 1.00 94.88 68 PHE A C 1
ATOM 493 O O . PHE A 1 68 ? 1.230 4.027 11.286 1.00 94.88 68 PHE A O 1
ATOM 500 N N . GLU A 1 69 ? 1.808 4.244 9.120 1.00 92.25 69 GLU A N 1
ATOM 501 C CA . GLU A 1 69 ? 1.201 5.574 8.961 1.00 92.25 69 GLU A CA 1
ATOM 502 C C . GLU A 1 69 ? -0.293 5.579 9.312 1.00 92.25 69 GLU A C 1
ATOM 504 O O . GLU A 1 69 ? -0.759 6.457 10.049 1.00 92.25 69 GLU A O 1
ATOM 509 N N . GLY A 1 70 ? -1.038 4.565 8.859 1.00 88.12 70 GLY A N 1
ATOM 510 C CA . GLY A 1 70 ? -2.455 4.415 9.200 1.00 88.12 70 GLY A CA 1
ATOM 511 C C . GLY A 1 70 ? -2.700 4.204 10.701 1.00 88.12 70 GLY A C 1
ATOM 512 O O . GLY A 1 70 ? -3.701 4.661 11.247 1.00 88.12 70 GLY A O 1
ATOM 513 N N . SER A 1 71 ? -1.772 3.545 11.400 1.00 88.25 71 SER A N 1
ATOM 514 C CA . SER A 1 71 ? -1.865 3.334 12.850 1.00 88.25 71 SER A CA 1
ATOM 515 C C . SER A 1 71 ? -1.474 4.564 13.680 1.00 88.25 71 SER A C 1
ATOM 517 O O . SER A 1 71 ? -1.988 4.740 14.786 1.00 88.25 71 SER A O 1
ATOM 519 N N . LEU A 1 72 ? -0.593 5.429 13.164 1.00 89.44 72 LEU A N 1
ATOM 520 C CA . LEU A 1 72 ? -0.184 6.666 13.840 1.00 89.44 72 LEU A CA 1
ATOM 521 C C . LEU A 1 72 ? -1.277 7.739 13.816 1.00 89.44 72 LEU A C 1
ATOM 523 O O . LEU A 1 72 ? -1.375 8.533 14.749 1.00 89.44 72 LEU A O 1
ATOM 527 N N . THR A 1 73 ? -2.119 7.743 12.784 1.00 84.88 73 THR A N 1
ATOM 528 C CA . THR A 1 73 ? -3.270 8.655 12.639 1.00 84.88 73 THR A CA 1
ATOM 529 C C . THR A 1 73 ? -4.488 8.241 13.477 1.00 84.88 73 THR A C 1
ATOM 531 O O . THR A 1 73 ? -5.535 8.888 13.442 1.00 84.88 73 THR A O 1
ATOM 534 N N . LEU A 1 74 ? -4.362 7.170 14.260 1.00 82.25 74 LEU A N 1
ATOM 535 C CA . LEU A 1 74 ? -5.458 6.534 14.972 1.00 82.25 74 LEU A CA 1
ATOM 536 C C . LEU A 1 74 ? -5.754 7.219 16.319 1.00 82.25 74 LEU A C 1
ATOM 538 O O . LEU A 1 74 ? -4.936 7.222 17.244 1.00 82.25 74 LEU A O 1
ATOM 542 N N . HIS A 1 75 ? -6.968 7.749 16.475 1.00 81.69 75 HIS A N 1
ATOM 543 C CA . HIS A 1 75 ? -7.396 8.423 17.701 1.00 81.69 75 HIS A CA 1
ATOM 544 C C . HIS A 1 75 ? -7.726 7.409 18.805 1.00 81.69 75 HIS A C 1
ATOM 546 O O . HIS A 1 75 ? -8.785 6.779 18.828 1.00 81.69 75 HIS A O 1
ATOM 552 N N . ARG A 1 76 ? -6.824 7.270 19.786 1.00 80.88 76 ARG A N 1
ATOM 553 C CA . ARG A 1 76 ? -6.981 6.319 20.909 1.00 80.88 76 ARG A CA 1
ATOM 554 C C . ARG A 1 76 ? -8.276 6.503 21.712 1.00 80.88 76 ARG A C 1
ATOM 556 O O . ARG A 1 76 ? -8.753 5.539 22.307 1.00 80.88 76 ARG A O 1
ATOM 563 N N . GLN A 1 77 ? -8.827 7.717 21.752 1.00 79.62 77 GLN A N 1
ATOM 564 C CA . GLN A 1 77 ? -10.084 8.014 22.446 1.00 79.62 77 GLN A CA 1
ATOM 565 C C . GLN A 1 77 ? -11.295 7.410 21.713 1.00 79.62 77 GLN A C 1
ATOM 567 O O . GLN A 1 77 ? -12.084 6.714 22.349 1.00 79.62 77 GLN A O 1
ATOM 572 N N . GLU A 1 78 ? -11.372 7.549 20.386 1.00 76.56 78 GLU A N 1
ATOM 573 C CA . GLU A 1 78 ? -12.441 6.964 19.555 1.00 76.56 78 GLU A CA 1
ATOM 574 C C . GLU A 1 78 ? -12.420 5.429 19.592 1.00 76.56 78 GLU A C 1
ATOM 576 O O . GLU A 1 78 ? -13.464 4.776 19.681 1.00 76.56 78 GLU A O 1
ATOM 581 N N . ILE A 1 79 ? -11.223 4.828 19.630 1.00 80.31 79 ILE A N 1
ATOM 582 C CA . ILE A 1 79 ? -11.077 3.372 19.787 1.00 80.31 79 ILE A CA 1
ATOM 583 C C . ILE A 1 79 ? -11.649 2.883 21.107 1.00 80.31 79 ILE A C 1
ATOM 585 O O . ILE A 1 79 ? -12.149 1.765 21.171 1.00 80.31 79 ILE A O 1
ATOM 589 N N . ARG A 1 80 ? -11.586 3.667 22.181 1.00 79.81 80 ARG A N 1
ATOM 590 C CA . ARG A 1 80 ? -12.137 3.219 23.461 1.00 79.81 80 ARG A CA 1
ATOM 591 C C . ARG A 1 80 ? -13.665 3.195 23.439 1.00 79.81 80 ARG A C 1
ATOM 593 O O . ARG A 1 80 ? -14.255 2.311 24.054 1.00 79.81 80 ARG A O 1
ATOM 600 N N . GLU A 1 81 ? -14.280 4.127 22.720 1.00 83.56 81 GLU A N 1
ATOM 601 C CA . GLU A 1 81 ? -15.734 4.267 22.624 1.00 83.56 81 GLU A CA 1
ATOM 602 C C . GLU A 1 81 ? -16.352 3.237 21.662 1.00 83.56 81 GLU A C 1
ATOM 604 O O . GLU A 1 81 ? -17.360 2.610 21.988 1.00 83.56 81 GLU A O 1
ATOM 609 N N . ILE A 1 82 ? -15.695 2.960 20.528 1.00 87.12 82 ILE A N 1
ATOM 610 C CA . ILE A 1 82 ? -16.197 2.044 19.478 1.00 87.12 82 ILE A CA 1
ATOM 611 C C . ILE A 1 82 ? -15.470 0.676 19.497 1.00 87.12 82 ILE A C 1
ATOM 613 O O . ILE A 1 82 ? -15.794 -0.254 18.753 1.00 87.12 82 ILE A O 1
ATOM 617 N N . GLY A 1 83 ? -14.501 0.485 20.394 1.00 84.81 83 GLY A N 1
ATOM 618 C CA . GLY A 1 83 ? -13.519 -0.607 20.336 1.00 84.81 83 GLY A CA 1
ATOM 619 C C . GLY A 1 83 ? -14.081 -2.020 20.345 1.00 84.81 83 GLY A C 1
ATOM 620 O O . GLY A 1 83 ? -13.503 -2.909 19.722 1.00 84.81 83 GLY A O 1
ATOM 621 N N . LYS A 1 84 ? -15.230 -2.251 20.9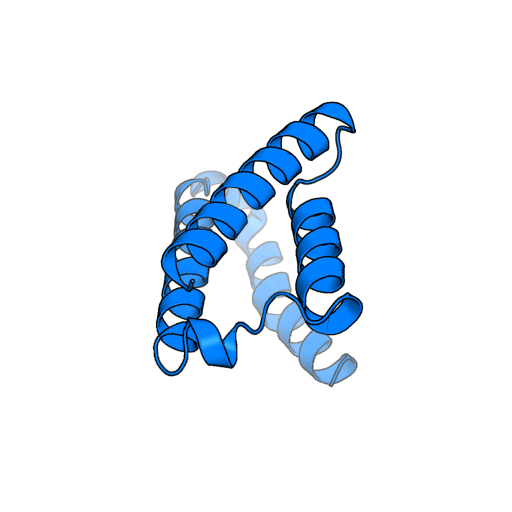95 1.00 88.44 84 LYS A N 1
ATOM 622 C CA . LYS A 1 84 ? -15.881 -3.571 20.978 1.00 88.44 84 LYS A CA 1
ATOM 623 C C . LYS A 1 84 ? -16.333 -3.959 19.566 1.00 88.44 84 LYS A C 1
ATOM 625 O O . LYS A 1 84 ? -16.170 -5.115 19.181 1.00 88.44 84 LYS A O 1
ATOM 630 N N . VAL A 1 85 ? -16.863 -3.004 18.799 1.00 91.88 85 VAL A N 1
ATOM 631 C CA . VAL A 1 85 ? -17.306 -3.225 17.415 1.00 91.88 85 VAL A CA 1
ATOM 632 C C . VAL A 1 85 ? -16.098 -3.437 16.510 1.00 91.88 85 VAL A C 1
ATOM 634 O O . VAL A 1 85 ? -16.051 -4.439 15.801 1.00 91.88 85 VAL A O 1
ATOM 637 N N . VAL A 1 86 ? -15.086 -2.566 16.604 1.00 90.62 86 VAL A N 1
ATOM 638 C CA . VAL A 1 86 ? -13.844 -2.687 15.817 1.00 90.62 86 VAL A CA 1
ATOM 639 C C . VAL A 1 86 ? -13.171 -4.035 16.065 1.00 90.62 86 VAL A C 1
ATOM 641 O O . VAL A 1 86 ? -12.832 -4.733 15.114 1.00 90.62 86 VAL A O 1
ATOM 644 N N . ARG A 1 87 ? -13.047 -4.457 17.331 1.00 91.38 87 ARG A N 1
ATOM 645 C CA . ARG A 1 87 ? -12.458 -5.755 17.677 1.00 91.38 87 ARG A CA 1
ATOM 646 C C . ARG A 1 87 ? -13.224 -6.901 17.031 1.00 91.38 87 ARG A C 1
ATOM 648 O O . ARG A 1 87 ? -12.598 -7.760 16.432 1.00 91.38 87 ARG A O 1
ATOM 655 N N . ASN A 1 88 ? -14.552 -6.911 17.131 1.00 94.38 88 ASN A N 1
ATOM 656 C CA . ASN A 1 88 ? -15.366 -7.977 16.549 1.00 94.38 88 ASN A CA 1
ATOM 657 C C . ASN A 1 88 ? -15.304 -7.987 15.011 1.00 94.38 88 ASN A C 1
ATOM 659 O O . ASN A 1 88 ? -15.293 -9.066 14.426 1.00 94.38 88 ASN A O 1
ATOM 663 N N . LEU A 1 89 ? -15.228 -6.824 14.355 1.00 93.81 89 LEU A N 1
ATOM 664 C CA . LEU A 1 89 ? -15.055 -6.740 12.899 1.00 93.81 89 LEU A CA 1
ATOM 665 C C . LEU A 1 89 ? -13.687 -7.272 12.459 1.00 93.81 89 LEU A C 1
ATOM 667 O O . LEU A 1 89 ? -13.612 -8.070 11.529 1.00 93.81 89 LEU A O 1
ATOM 671 N N . VAL A 1 90 ? -12.617 -6.882 13.155 1.00 93.12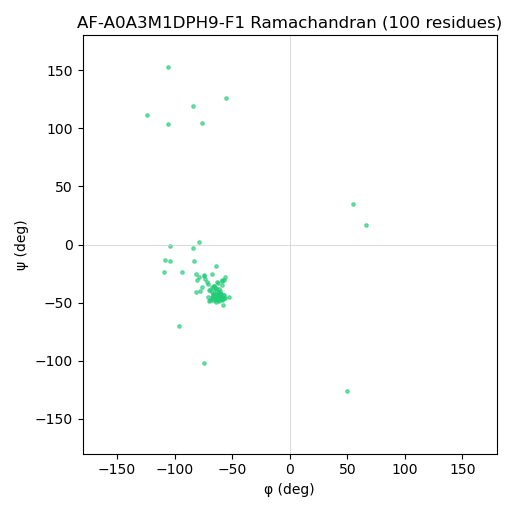 90 VAL A N 1
ATOM 672 C CA . VAL A 1 90 ? -11.246 -7.294 12.818 1.00 93.12 90 VAL A CA 1
ATOM 673 C C . VAL A 1 90 ? -10.965 -8.751 13.204 1.00 93.12 90 VAL A C 1
ATOM 675 O O . VAL A 1 90 ? -10.130 -9.383 12.569 1.00 93.12 90 VAL A O 1
ATOM 678 N N . THR A 1 91 ? -11.649 -9.321 14.204 1.00 94.19 91 THR A N 1
ATOM 679 C CA . THR A 1 91 ? -11.473 -10.734 14.585 1.00 94.19 91 THR A CA 1
ATOM 680 C C . THR A 1 91 ? -12.513 -11.645 13.941 1.00 94.19 91 THR A C 1
ATOM 682 O O . THR A 1 91 ? -12.181 -12.425 13.054 1.00 94.19 91 THR A O 1
ATOM 685 N N . ILE A 1 92 ? -13.777 -11.551 14.361 1.00 95.81 92 ILE A N 1
ATOM 686 C CA . ILE A 1 92 ? -14.862 -12.425 13.893 1.00 95.81 92 ILE A CA 1
ATOM 687 C C . ILE A 1 92 ? -15.158 -12.137 12.422 1.00 95.81 92 ILE A C 1
ATOM 689 O O . ILE A 1 92 ? -15.260 -13.070 11.636 1.00 95.81 92 ILE A O 1
ATOM 693 N N . GLY A 1 93 ? -15.248 -10.863 12.030 1.00 94.19 93 GLY A N 1
ATOM 694 C CA . GLY A 1 93 ? -15.493 -10.484 10.635 1.00 94.19 93 GLY A CA 1
ATOM 695 C C . GLY A 1 93 ? -14.388 -10.960 9.689 1.00 94.19 93 GLY A C 1
ATOM 696 O O . GLY A 1 93 ? -14.690 -11.506 8.626 1.00 94.19 93 GLY A O 1
ATOM 697 N N . ALA A 1 94 ? -13.120 -10.843 10.098 1.00 95.25 94 ALA A N 1
ATOM 698 C CA . ALA A 1 94 ? -11.996 -11.384 9.337 1.00 95.25 94 ALA A CA 1
ATOM 699 C C . ALA A 1 94 ? -12.036 -12.916 9.266 1.00 95.25 94 ALA A C 1
ATOM 701 O O . ALA A 1 94 ? -11.877 -13.466 8.182 1.00 95.25 94 ALA A O 1
ATOM 702 N N . ALA A 1 95 ? -12.309 -13.606 10.379 1.00 95.75 95 ALA A N 1
ATOM 703 C CA . ALA A 1 95 ? -12.415 -15.065 10.404 1.00 95.75 95 ALA A CA 1
ATOM 704 C C . ALA A 1 95 ? -13.564 -15.580 9.522 1.00 95.75 95 ALA A C 1
ATOM 706 O O . ALA A 1 95 ? -13.388 -16.543 8.784 1.00 95.75 95 ALA A O 1
ATOM 707 N N . VAL A 1 96 ? -14.725 -14.921 9.556 1.00 95.94 96 VAL A N 1
ATOM 708 C CA . VAL A 1 96 ? -15.878 -15.267 8.712 1.00 95.94 96 VAL A CA 1
ATOM 709 C C . VAL A 1 96 ? -15.578 -14.998 7.241 1.00 95.94 96 VAL A C 1
ATOM 711 O O . VAL A 1 96 ? -15.850 -15.859 6.414 1.00 95.94 96 VAL A O 1
ATOM 714 N N . THR A 1 97 ? -14.987 -13.847 6.905 1.00 95.12 97 THR A N 1
ATOM 715 C CA . THR A 1 97 ? -14.570 -13.550 5.522 1.00 95.12 97 THR A CA 1
ATOM 716 C C . THR A 1 97 ? -13.552 -14.572 5.035 1.00 95.12 97 THR A C 1
ATOM 718 O O . THR A 1 97 ? -13.666 -15.058 3.919 1.00 95.12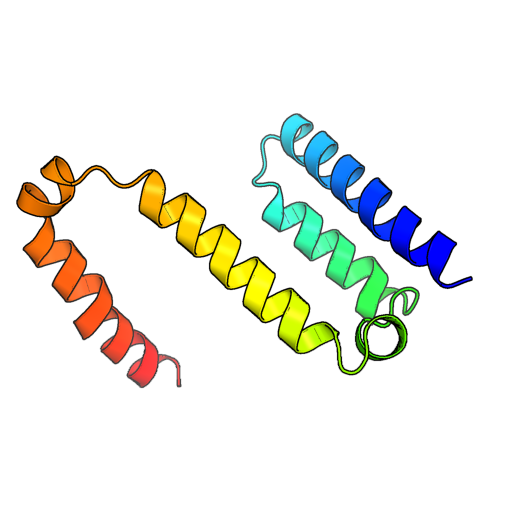 97 THR A O 1
ATOM 721 N N . TRP A 1 98 ? -12.590 -14.942 5.880 1.00 94.81 98 TRP A N 1
ATOM 722 C CA . TRP A 1 98 ? -11.589 -15.945 5.542 1.00 94.81 98 TRP A CA 1
ATOM 723 C C . TRP A 1 98 ? -12.220 -17.317 5.296 1.00 94.81 98 TRP A C 1
ATOM 725 O O . TRP A 1 98 ? -11.891 -17.948 4.307 1.00 94.81 98 TRP A O 1
ATOM 735 N N . LEU A 1 99 ? -13.171 -17.752 6.128 1.00 95.56 99 LEU A N 1
ATOM 736 C CA . LEU A 1 99 ? -13.863 -19.036 5.951 1.00 95.56 99 LEU A CA 1
ATOM 737 C C . LEU A 1 99 ? -14.892 -19.044 4.812 1.00 95.56 99 LEU A C 1
ATOM 739 O O . LEU A 1 99 ? -15.206 -20.109 4.296 1.00 95.56 99 LEU A O 1
ATOM 743 N N . GLY A 1 100 ? -15.473 -17.892 4.476 1.00 91.62 100 GLY A N 1
ATOM 744 C CA . GLY A 1 100 ? -16.502 -17.777 3.440 1.00 91.62 100 GLY A CA 1
ATOM 745 C C . GLY A 1 100 ? -15.967 -17.431 2.049 1.00 91.62 100 GLY A C 1
ATOM 746 O O . GLY A 1 100 ? -16.661 -17.684 1.069 1.00 91.62 100 GLY A O 1
ATOM 747 N N . ALA A 1 101 ? -14.782 -16.817 1.962 1.00 84.19 101 ALA A N 1
ATOM 748 C CA . ALA A 1 101 ? -14.127 -16.459 0.703 1.00 84.19 101 ALA A CA 1
ATOM 749 C C . ALA A 1 101 ? -12.955 -17.386 0.326 1.00 84.19 101 ALA A C 1
ATOM 751 O O . ALA A 1 101 ? -12.503 -17.312 -0.817 1.00 84.19 101 ALA A O 1
ATOM 752 N N . ALA A 1 102 ? -12.453 -18.207 1.260 1.00 57.03 102 ALA A N 1
ATOM 753 C CA . ALA A 1 102 ? -11.570 -19.339 0.953 1.00 57.03 102 ALA A CA 1
ATOM 754 C C . ALA A 1 102 ? -12.363 -20.509 0.361 1.00 57.03 102 ALA A C 1
ATOM 756 O O . ALA A 1 102 ? -11.770 -21.230 -0.472 1.00 57.03 102 ALA A O 1
#